Protein AF-A0A6M0FYF3-F1 (afdb_monomer_lite)

pLDDT: mean 77.29, std 11.41, range [34.84, 88.12]

Radius of gyration: 12.83 Å; chains: 1; bounding box: 18×33×38 Å

Foldseek 3Di:
DPPPCQPPQLVVVLVVVVVCLQVVNPQQADPNHGWDAPDPQWTWDDRPQKIKIFGADPVSHTDDIDIGGPVVVVVVSVVVVVD

Sequence (83 aa):
MAKTNIPQAIRRKGNALIAQLNSGTSPFLYGGKRLKFVSPSLVSIPIGSYRLLCEYRYKWSLKSTKLMHHGAYEDFLYRYSKK

Secondary structure (DSSP, 8-state):
-------HHHHHHHHHHHHHHHTT--TTEETTEEPEEEETTEEEEEETTEEEEEEE-GGG-EEEEEEEEHHHHHHHHHHHHT-

Structure (mmCIF, N/CA/C/O backbone):
data_AF-A0A6M0FYF3-F1
#
_entry.id   AF-A0A6M0FYF3-F1
#
loop_
_atom_site.group_PDB
_atom_site.id
_atom_site.type_symbol
_atom_site.label_atom_id
_atom_site.label_alt_id
_atom_site.label_comp_id
_atom_site.label_asym_id
_atom_site.label_entity_id
_atom_site.label_seq_id
_atom_site.pdbx_PDB_ins_code
_atom_site.Cartn_x
_atom_site.Cartn_y
_atom_site.Cartn_z
_atom_site.occupancy
_atom_site.B_iso_or_equiv
_atom_site.auth_seq_id
_atom_site.auth_comp_id
_atom_site.auth_asym_id
_atom_site.auth_atom_id
_atom_site.pdbx_PDB_model_num
ATOM 1 N N . MET A 1 1 ? 2.540 -3.407 25.250 1.00 34.84 1 MET A N 1
ATOM 2 C CA . MET A 1 1 ? 2.641 -3.011 23.824 1.00 34.84 1 MET A CA 1
ATOM 3 C C . MET A 1 1 ? 1.986 -4.090 22.969 1.00 34.84 1 MET A C 1
ATOM 5 O O . MET A 1 1 ? 2.548 -5.172 22.846 1.00 34.84 1 MET A O 1
ATOM 9 N N . ALA A 1 2 ? 0.783 -3.852 22.439 1.00 39.97 2 ALA A N 1
ATOM 10 C CA . ALA A 1 2 ? 0.116 -4.819 21.568 1.00 39.97 2 ALA A CA 1
ATOM 11 C C . ALA A 1 2 ? 0.875 -4.890 20.235 1.00 39.97 2 ALA A C 1
ATOM 13 O O . ALA A 1 2 ? 0.777 -3.982 19.411 1.00 39.97 2 ALA A O 1
ATOM 14 N N . LYS A 1 3 ? 1.672 -5.950 20.037 1.00 46.34 3 LYS A N 1
ATOM 15 C CA . LYS A 1 3 ? 2.207 -6.295 18.717 1.00 46.34 3 LYS A CA 1
ATOM 16 C C . LYS A 1 3 ? 0.994 -6.467 17.815 1.00 46.34 3 LYS A C 1
ATOM 18 O O . LYS A 1 3 ? 0.232 -7.412 18.001 1.00 46.34 3 LYS A O 1
ATOM 23 N N . THR A 1 4 ? 0.760 -5.526 16.906 1.00 56.66 4 THR A N 1
ATOM 24 C CA . THR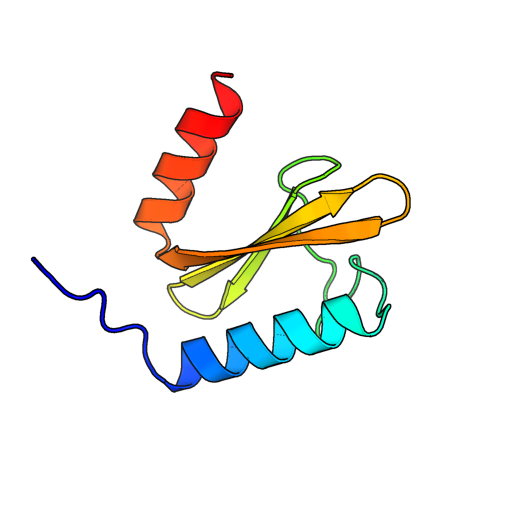 A 1 4 ? -0.331 -5.615 15.938 1.00 56.66 4 THR A CA 1
ATOM 25 C C . THR A 1 4 ? -0.064 -6.867 15.110 1.00 56.66 4 THR A C 1
ATOM 27 O O . THR A 1 4 ? 0.810 -6.867 14.245 1.00 56.66 4 THR A O 1
ATOM 30 N N . ASN A 1 5 ? -0.718 -7.974 15.459 1.00 70.19 5 ASN A N 1
ATOM 31 C CA . ASN A 1 5 ? -0.435 -9.276 14.878 1.00 70.19 5 ASN A CA 1
ATOM 32 C C . ASN A 1 5 ? -1.102 -9.308 13.502 1.00 70.19 5 ASN A C 1
ATOM 34 O O . ASN A 1 5 ? -2.243 -9.736 13.356 1.00 70.19 5 ASN A O 1
ATOM 38 N N . ILE A 1 6 ? -0.431 -8.719 12.508 1.00 75.12 6 ILE A N 1
ATOM 39 C CA . ILE A 1 6 ? -0.938 -8.662 11.138 1.00 75.12 6 ILE A CA 1
ATOM 40 C C . ILE A 1 6 ? -1.091 -10.109 10.662 1.00 75.12 6 ILE A C 1
ATOM 42 O O . ILE A 1 6 ? -0.084 -10.827 10.620 1.00 75.12 6 ILE A O 1
ATOM 46 N N . PRO A 1 7 ? -2.302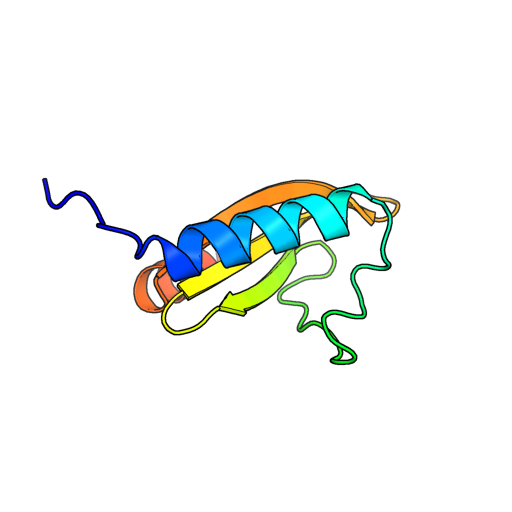 -10.550 10.274 1.00 85.31 7 PRO A N 1
ATOM 47 C CA . PRO A 1 7 ? -2.505 -11.927 9.862 1.00 85.31 7 PRO A CA 1
ATOM 48 C C . PRO A 1 7 ? -1.573 -12.283 8.703 1.00 85.31 7 PRO A C 1
ATOM 50 O O . PRO A 1 7 ? -1.407 -11.505 7.757 1.00 85.31 7 PRO A O 1
ATOM 53 N N . GLN A 1 8 ? -0.980 -13.476 8.747 1.00 84.56 8 GLN A N 1
ATOM 54 C CA . GLN A 1 8 ? 0.015 -13.903 7.761 1.00 84.56 8 GLN A CA 1
ATOM 55 C C . GLN A 1 8 ? -0.530 -13.838 6.323 1.00 84.56 8 GLN A C 1
ATOM 57 O O . GLN A 1 8 ? 0.197 -13.461 5.405 1.00 84.56 8 GLN A O 1
ATOM 62 N N . ALA A 1 9 ? -1.825 -14.113 6.132 1.00 85.88 9 ALA A N 1
ATOM 63 C CA . ALA A 1 9 ? -2.514 -13.968 4.851 1.00 85.88 9 ALA A CA 1
ATOM 64 C C . ALA A 1 9 ? -2.511 -12.519 4.330 1.00 85.88 9 ALA A C 1
ATOM 66 O O . ALA A 1 9 ? -2.247 -12.288 3.150 1.00 85.88 9 ALA A O 1
ATOM 67 N N . ILE A 1 10 ? -2.751 -11.536 5.202 1.00 85.81 10 ILE A N 1
ATOM 68 C CA . IL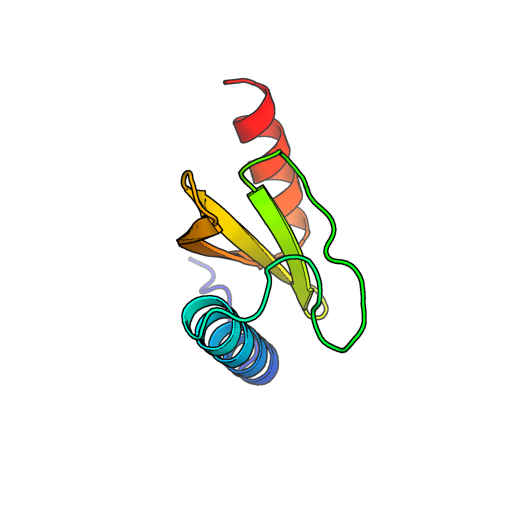E A 1 10 ? -2.718 -10.110 4.849 1.00 85.81 10 ILE A CA 1
ATOM 69 C C . ILE A 1 10 ? -1.289 -9.688 4.523 1.00 85.81 10 ILE A C 1
ATOM 71 O O . ILE A 1 10 ? -1.062 -9.015 3.522 1.00 85.81 10 ILE A O 1
ATOM 75 N N . ARG A 1 11 ? -0.313 -10.137 5.318 1.00 84.31 11 ARG A N 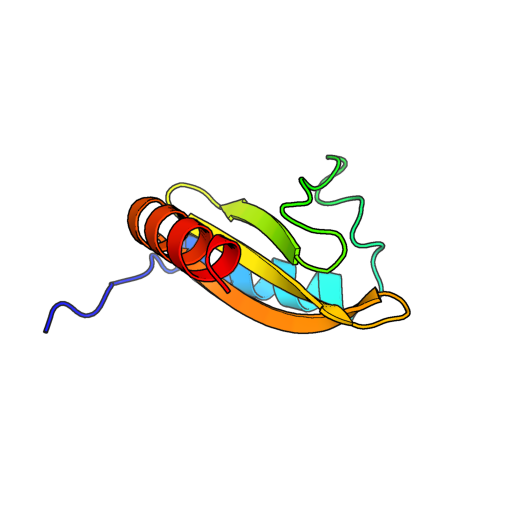1
ATOM 76 C CA . ARG A 1 11 ? 1.104 -9.840 5.086 1.00 84.31 11 ARG A CA 1
ATOM 77 C C . ARG A 1 11 ? 1.593 -10.404 3.749 1.00 84.31 11 ARG A C 1
ATOM 79 O O . ARG A 1 11 ? 2.254 -9.695 2.999 1.00 84.31 11 ARG A O 1
ATOM 86 N N . ARG A 1 12 ? 1.216 -11.642 3.409 1.00 87.75 12 ARG A N 1
ATOM 87 C CA . ARG A 1 12 ? 1.511 -12.254 2.101 1.00 87.75 12 ARG A CA 1
ATOM 88 C C . ARG A 1 12 ? 0.873 -11.472 0.951 1.00 87.75 12 ARG A C 1
ATOM 90 O O . ARG A 1 12 ? 1.570 -11.152 -0.005 1.00 87.75 12 ARG A O 1
ATOM 97 N N . LYS A 1 13 ? -0.412 -11.110 1.064 1.00 86.44 13 LYS A N 1
ATOM 98 C CA . LYS A 1 13 ? -1.110 -10.296 0.051 1.00 86.44 13 LYS A CA 1
ATOM 99 C C . LYS A 1 13 ? -0.466 -8.920 -0.126 1.00 86.44 13 LYS A C 1
ATOM 101 O O . LYS A 1 13 ? -0.242 -8.505 -1.256 1.00 86.44 13 LYS A O 1
ATOM 106 N N . GLY A 1 14 ? -0.127 -8.248 0.975 1.00 85.75 14 GLY A N 1
ATOM 107 C CA . GLY A 1 14 ? 0.570 -6.962 0.962 1.00 85.75 14 GLY A CA 1
ATOM 108 C C . GLY A 1 14 ? 1.932 -7.050 0.277 1.00 85.75 14 GLY A C 1
ATOM 109 O O . GLY A 1 14 ? 2.214 -6.255 -0.609 1.00 85.75 14 GLY A O 1
ATOM 110 N N . ASN A 1 15 ? 2.740 -8.059 0.612 1.00 84.94 15 ASN A N 1
ATOM 111 C CA . ASN A 1 15 ? 4.046 -8.262 -0.019 1.00 84.94 15 ASN A CA 1
ATOM 112 C C . ASN A 1 15 ? 3.936 -8.569 -1.519 1.00 84.94 15 ASN A C 1
ATOM 114 O O . ASN A 1 15 ? 4.704 -8.022 -2.305 1.00 84.94 15 ASN A O 1
ATOM 118 N N . ALA A 1 16 ? 2.973 -9.401 -1.928 1.00 85.62 16 ALA A N 1
ATOM 119 C CA . ALA A 1 16 ? 2.728 -9.686 -3.342 1.00 85.62 16 ALA A CA 1
ATOM 120 C C . ALA A 1 16 ? 2.335 -8.417 -4.116 1.00 85.62 16 ALA A C 1
ATOM 122 O O . ALA A 1 16 ? 2.821 -8.181 -5.219 1.00 85.62 16 ALA A O 1
ATOM 123 N N . LEU A 1 17 ? 1.507 -7.567 -3.504 1.00 80.88 17 LEU A N 1
ATOM 124 C CA . LEU A 1 17 ? 1.143 -6.256 -4.035 1.00 80.88 17 LEU A CA 1
ATOM 125 C C . LEU A 1 17 ? 2.363 -5.354 -4.220 1.00 80.88 17 LEU A C 1
ATOM 127 O O . LEU A 1 17 ? 2.556 -4.802 -5.296 1.00 80.88 17 LEU A O 1
ATOM 131 N N . ILE A 1 18 ? 3.213 -5.238 -3.200 1.00 82.19 18 ILE A N 1
ATOM 132 C CA . ILE A 1 18 ? 4.437 -4.429 -3.270 1.00 82.19 18 ILE A CA 1
ATOM 133 C C . ILE A 1 18 ? 5.344 -4.923 -4.407 1.00 82.19 18 ILE A C 1
ATOM 135 O O . ILE A 1 18 ? 5.868 -4.112 -5.167 1.00 82.19 18 ILE A O 1
ATOM 139 N N . ALA A 1 19 ? 5.489 -6.241 -4.565 1.00 83.44 19 ALA A N 1
ATOM 140 C CA . ALA A 1 19 ? 6.277 -6.829 -5.645 1.00 83.44 19 ALA A CA 1
ATOM 141 C C . ALA A 1 19 ? 5.714 -6.491 -7.041 1.00 83.44 19 ALA A C 1
ATOM 143 O O . ALA A 1 19 ? 6.477 -6.099 -7.918 1.00 83.44 19 ALA A O 1
ATOM 144 N N . GLN A 1 20 ? 4.391 -6.567 -7.235 1.00 79.12 20 GLN A N 1
ATOM 145 C CA . GLN A 1 20 ? 3.741 -6.204 -8.506 1.00 79.12 20 GLN A CA 1
ATOM 146 C C . GLN A 1 20 ? 3.849 -4.713 -8.841 1.00 79.12 20 GLN A C 1
ATOM 148 O O . GLN A 1 20 ? 3.983 -4.342 -10.007 1.00 79.12 20 GLN A O 1
ATOM 153 N N . LEU A 1 21 ? 3.781 -3.849 -7.829 1.00 77.62 21 LEU A N 1
ATOM 154 C CA . LEU A 1 21 ? 3.949 -2.408 -8.017 1.00 77.62 21 LEU A CA 1
ATOM 155 C C . LEU A 1 21 ? 5.400 -2.063 -8.377 1.00 77.62 21 LEU A C 1
ATOM 157 O O . LEU A 1 21 ? 5.638 -1.201 -9.218 1.00 77.62 21 LEU A O 1
ATOM 161 N N . ASN A 1 22 ? 6.367 -2.776 -7.795 1.00 76.19 22 ASN A N 1
ATOM 162 C CA . ASN A 1 22 ? 7.782 -2.637 -8.144 1.00 76.19 22 ASN A CA 1
ATOM 163 C C . ASN A 1 22 ? 8.121 -3.189 -9.535 1.00 76.19 22 ASN A C 1
ATOM 165 O O . ASN A 1 22 ? 9.069 -2.711 -10.150 1.00 76.19 22 ASN A O 1
ATOM 169 N N . SER A 1 23 ? 7.355 -4.149 -10.063 1.00 74.12 23 SER A N 1
ATOM 170 C CA . SER A 1 23 ? 7.589 -4.710 -11.401 1.00 74.12 23 SER A CA 1
ATOM 171 C C . SER A 1 23 ? 7.115 -3.805 -12.549 1.00 74.12 23 SER A C 1
ATOM 173 O O . SER A 1 23 ? 7.092 -4.243 -13.694 1.00 74.12 23 SER A O 1
ATOM 175 N N . GLY A 1 24 ? 6.708 -2.562 -12.267 1.00 63.53 24 GLY A N 1
ATOM 176 C CA . GLY A 1 24 ? 6.262 -1.606 -13.285 1.00 63.53 24 GLY A CA 1
ATOM 177 C C . GLY A 1 24 ? 4.834 -1.838 -13.782 1.00 63.53 24 GLY A C 1
ATOM 178 O O . GLY A 1 24 ? 4.413 -1.215 -14.757 1.00 63.53 24 GLY A O 1
ATOM 179 N N . THR A 1 25 ? 4.066 -2.706 -13.113 1.00 63.41 25 THR A N 1
ATOM 180 C CA . THR A 1 25 ? 2.636 -2.857 -13.399 1.00 63.41 25 THR A CA 1
ATOM 181 C C . THR A 1 25 ? 1.946 -1.534 -13.091 1.00 63.41 25 THR A C 1
ATOM 183 O O . THR A 1 25 ? 2.091 -0.993 -11.995 1.00 63.41 25 THR A O 1
ATOM 186 N N . SER A 1 26 ? 1.225 -0.992 -14.073 1.00 59.28 26 SER A N 1
ATOM 187 C CA . SER A 1 26 ? 0.635 0.343 -13.989 1.00 59.28 26 SER A CA 1
ATOM 188 C C . SER A 1 26 ? -0.159 0.522 -12.680 1.00 59.28 26 SER A C 1
ATOM 190 O O . SER A 1 26 ? -1.055 -0.282 -12.405 1.00 59.28 26 SER A O 1
ATOM 192 N N . PRO A 1 27 ? 0.096 1.580 -11.883 1.00 59.47 27 PRO A N 1
ATOM 193 C CA . PRO A 1 27 ? -0.495 1.776 -10.551 1.00 59.47 27 PRO A CA 1
ATOM 194 C C . PRO A 1 27 ? -2.002 2.061 -10.593 1.00 59.47 27 PRO A C 1
ATOM 196 O O . PRO A 1 27 ? -2.622 2.344 -9.571 1.00 59.47 27 PRO A O 1
ATOM 199 N N . PHE A 1 28 ? -2.602 2.011 -11.778 1.00 61.75 28 PHE A N 1
ATOM 200 C CA . PHE A 1 28 ? -4.020 2.213 -12.005 1.00 61.75 28 PHE A CA 1
ATOM 201 C C . PHE A 1 28 ? -4.820 0.916 -11.959 1.00 61.75 28 PHE A C 1
ATOM 203 O O . PHE A 1 28 ? -6.025 1.003 -11.746 1.00 61.75 28 PHE A O 1
ATOM 210 N N . LEU A 1 29 ? -4.202 -0.256 -12.140 1.00 63.16 29 LEU A N 1
ATOM 211 C CA . LEU A 1 29 ? -4.911 -1.530 -12.272 1.00 63.16 29 LEU A CA 1
ATOM 212 C C . LEU A 1 29 ? -4.323 -2.587 -11.338 1.00 63.16 29 LEU A C 1
ATOM 214 O O . LEU A 1 29 ? -3.208 -3.059 -11.530 1.00 63.16 29 LEU A O 1
ATOM 218 N N . TYR A 1 30 ? -5.114 -3.005 -10.351 1.00 65.56 30 TYR A N 1
ATOM 219 C CA . TYR A 1 30 ? -4.802 -4.147 -9.497 1.00 65.56 30 TYR A CA 1
ATOM 220 C C . TYR A 1 30 ? -5.940 -5.164 -9.552 1.00 65.56 30 TYR A C 1
ATOM 222 O O . TYR A 1 30 ? -7.089 -4.830 -9.260 1.00 65.56 30 TYR A O 1
ATOM 230 N N . GLY A 1 31 ? -5.636 -6.403 -9.953 1.00 63.69 31 GLY A N 1
ATOM 231 C CA . GLY A 1 31 ? -6.646 -7.459 -10.110 1.00 63.69 31 GLY A CA 1
ATOM 232 C C . GLY A 1 31 ? -7.790 -7.069 -11.058 1.00 63.69 31 GLY A C 1
ATOM 233 O O . GLY A 1 31 ? -8.942 -7.397 -10.788 1.00 63.69 31 GLY A O 1
ATOM 234 N N . GLY A 1 32 ? -7.494 -6.278 -12.099 1.00 65.06 32 GLY A N 1
ATOM 235 C CA . GLY A 1 32 ? -8.488 -5.734 -13.034 1.00 65.06 32 GLY A CA 1
ATOM 236 C C . GLY A 1 32 ? -9.337 -4.579 -12.485 1.00 65.06 32 GLY A C 1
ATOM 237 O O . GLY A 1 32 ? -10.187 -4.057 -13.199 1.00 65.06 32 GLY A O 1
ATOM 238 N N . LYS A 1 33 ? -9.119 -4.147 -11.235 1.00 63.91 33 LYS A N 1
ATOM 239 C CA . LYS A 1 33 ? -9.846 -3.032 -10.617 1.00 63.91 33 LYS A CA 1
ATOM 240 C C . LYS A 1 33 ? -9.014 -1.760 -10.608 1.00 63.91 33 LYS A C 1
ATOM 242 O O . LYS A 1 33 ? -7.812 -1.783 -10.338 1.00 63.91 33 LYS A O 1
ATOM 247 N N . ARG A 1 34 ? -9.694 -0.639 -10.854 1.00 68.31 34 ARG A N 1
ATOM 248 C CA . ARG A 1 34 ? -9.090 0.690 -10.814 1.00 68.31 34 ARG A CA 1
ATOM 249 C C . ARG A 1 34 ? -8.717 1.052 -9.376 1.00 68.31 34 ARG A C 1
ATOM 251 O O . ARG A 1 34 ? -9.567 0.996 -8.485 1.00 68.31 34 ARG A O 1
ATOM 258 N N . LEU A 1 35 ? -7.451 1.385 -9.140 1.00 73.44 35 LEU A N 1
ATOM 259 C CA . LEU A 1 35 ? -6.971 1.751 -7.809 1.00 73.44 35 LEU A CA 1
ATOM 260 C C . LEU A 1 35 ? -7.517 3.124 -7.383 1.00 73.44 35 LEU A C 1
ATOM 262 O O . LEU A 1 35 ? -7.642 4.039 -8.199 1.00 73.44 35 LEU A O 1
ATOM 266 N N . LYS A 1 36 ? -7.883 3.258 -6.099 1.00 72.31 36 LYS A N 1
ATOM 267 C CA . LYS A 1 36 ? -8.383 4.521 -5.537 1.00 72.31 36 LYS A CA 1
ATOM 268 C C . LYS A 1 36 ? -7.207 5.390 -5.093 1.00 72.31 36 LYS A C 1
ATOM 270 O O . LYS A 1 36 ? -6.452 5.021 -4.189 1.00 72.31 36 LYS A O 1
ATOM 275 N N . PHE A 1 37 ? -7.093 6.552 -5.724 1.00 77.94 37 PHE A N 1
ATOM 276 C CA . PHE A 1 37 ? -6.131 7.588 -5.371 1.00 77.94 37 PHE A CA 1
ATOM 277 C C . PHE A 1 37 ? -6.676 8.391 -4.194 1.00 77.94 37 PHE A C 1
ATOM 279 O O . PHE A 1 37 ? -7.807 8.866 -4.229 1.00 77.94 37 PHE A O 1
ATOM 286 N N . VAL A 1 38 ? -5.872 8.497 -3.143 1.00 81.81 38 VAL A N 1
ATOM 287 C CA . VAL A 1 38 ? -6.112 9.399 -2.013 1.00 81.81 38 VAL A CA 1
ATOM 288 C C . VAL A 1 38 ? -5.575 10.788 -2.354 1.00 81.81 38 VAL A C 1
ATOM 290 O O . VAL A 1 38 ? -6.208 11.791 -2.054 1.00 81.81 38 VAL A O 1
ATOM 293 N N . SER A 1 39 ? -4.413 10.840 -3.004 1.00 78.94 39 SER A N 1
ATOM 294 C CA . SER A 1 39 ? -3.807 12.053 -3.550 1.00 78.94 39 SER A CA 1
ATOM 295 C C . SER A 1 39 ? -3.079 11.709 -4.860 1.00 78.94 39 SER A C 1
ATOM 297 O O . SER A 1 39 ? -2.909 10.522 -5.162 1.00 78.94 39 SER A O 1
ATOM 299 N N . PRO A 1 40 ? -2.611 12.699 -5.646 1.00 77.19 40 PRO A N 1
ATOM 300 C CA . PRO A 1 40 ? -1.873 12.446 -6.889 1.00 77.19 40 PRO A CA 1
ATOM 301 C C . PRO A 1 40 ? -0.638 11.548 -6.712 1.00 77.19 40 PRO A C 1
ATOM 303 O O . PRO A 1 40 ? -0.223 10.871 -7.647 1.00 77.19 40 PRO A O 1
ATOM 306 N N . SER A 1 41 ? -0.066 11.526 -5.507 1.00 81.62 41 SER A N 1
ATOM 307 C CA . SER A 1 41 ? 1.101 10.727 -5.135 1.00 81.62 41 SER A CA 1
ATOM 308 C C . SER A 1 41 ? 0.776 9.586 -4.171 1.00 81.62 41 SER A C 1
ATOM 310 O O . SER A 1 41 ? 1.684 8.851 -3.801 1.00 81.62 41 SER A O 1
ATOM 312 N N . LEU A 1 42 ? -0.476 9.402 -3.742 1.00 84.12 42 LEU A N 1
ATOM 313 C CA . LEU A 1 42 ? -0.830 8.422 -2.716 1.00 84.12 42 LEU A CA 1
ATOM 314 C C . LEU A 1 42 ? -2.003 7.553 -3.157 1.00 84.12 42 LEU A C 1
ATOM 316 O O . LEU A 1 42 ? -3.120 8.028 -3.360 1.00 84.12 42 LEU A O 1
ATOM 320 N N . VAL A 1 43 ? -1.767 6.249 -3.225 1.00 85.00 43 VAL A N 1
ATOM 321 C CA . VAL A 1 43 ? -2.780 5.242 -3.547 1.00 85.00 43 VAL A CA 1
ATOM 322 C C . VAL A 1 43 ? -3.092 4.421 -2.310 1.00 85.00 43 VAL A C 1
ATOM 324 O O . VAL A 1 43 ? -2.200 4.074 -1.536 1.00 85.00 43 VAL A O 1
ATOM 327 N N . SER A 1 44 ? -4.368 4.083 -2.130 1.00 86.06 44 SER A N 1
ATOM 328 C CA . SER A 1 44 ? -4.806 3.195 -1.060 1.00 86.06 44 SER A CA 1
ATOM 329 C C . SER A 1 44 ? -5.478 1.946 -1.614 1.00 86.06 44 SER A C 1
ATOM 331 O O . SER A 1 44 ? -6.484 2.024 -2.321 1.00 86.06 44 SER A O 1
ATOM 333 N N . ILE A 1 45 ? -4.953 0.785 -1.227 1.00 85.19 45 ILE A N 1
ATOM 334 C CA . ILE A 1 45 ? -5.402 -0.527 -1.689 1.00 85.19 45 ILE A CA 1
ATOM 335 C C . ILE A 1 45 ? -5.975 -1.302 -0.495 1.00 85.19 45 ILE A C 1
ATOM 337 O O . ILE A 1 45 ? -5.243 -1.576 0.458 1.00 85.19 45 ILE A O 1
ATOM 341 N N . PRO A 1 46 ? -7.272 -1.652 -0.491 1.00 85.50 46 PRO A N 1
ATOM 342 C CA . PRO A 1 46 ? -7.862 -2.429 0.594 1.00 85.50 46 PRO A CA 1
ATOM 343 C C . PRO A 1 46 ? -7.412 -3.899 0.541 1.00 85.50 46 PRO A C 1
ATOM 345 O O . PRO A 1 46 ? -7.461 -4.538 -0.508 1.00 85.50 46 PRO A O 1
ATOM 348 N N . ILE A 1 47 ? -7.011 -4.449 1.689 1.00 85.31 47 ILE A N 1
ATOM 349 C CA . ILE A 1 47 ? -6.622 -5.850 1.893 1.00 85.31 47 ILE A CA 1
ATOM 350 C C . ILE A 1 47 ? -7.313 -6.354 3.171 1.00 85.31 47 ILE A C 1
ATOM 352 O O . ILE A 1 47 ? -6.751 -6.299 4.266 1.00 85.31 47 ILE A O 1
ATOM 356 N N . GLY A 1 48 ? -8.552 -6.838 3.047 1.00 84.50 48 GLY A N 1
ATOM 357 C CA . GLY A 1 48 ? -9.369 -7.207 4.212 1.00 84.50 48 GLY A CA 1
ATOM 358 C C . GLY A 1 48 ? -9.582 -6.005 5.143 1.00 84.50 48 GLY A C 1
ATOM 359 O O . GLY A 1 48 ? -9.899 -4.919 4.670 1.00 84.50 48 GLY A O 1
ATOM 360 N N . SER A 1 49 ? -9.344 -6.180 6.448 1.00 85.75 49 SER A N 1
ATOM 361 C CA . SER A 1 49 ? -9.419 -5.104 7.460 1.00 85.75 49 SER A CA 1
ATOM 362 C C . SER A 1 49 ? -8.216 -4.144 7.455 1.00 85.75 49 SER A C 1
ATOM 364 O O . SER A 1 49 ? -8.134 -3.223 8.271 1.00 85.75 49 SER A O 1
ATOM 366 N N . TYR A 1 50 ? -7.256 -4.360 6.554 1.00 88.12 50 TYR A N 1
ATOM 367 C CA . TYR A 1 50 ? -6.065 -3.533 6.396 1.00 88.12 50 TYR A CA 1
ATOM 368 C C . TYR A 1 50 ? -6.105 -2.776 5.074 1.00 88.12 50 TYR A C 1
ATOM 370 O O . TYR A 1 50 ? -6.800 -3.143 4.129 1.00 88.12 50 TYR A O 1
ATOM 378 N N . ARG A 1 51 ? -5.318 -1.710 4.990 1.00 86.88 51 ARG A N 1
ATOM 379 C CA . ARG A 1 51 ? -5.106 -0.935 3.775 1.00 86.88 51 ARG A CA 1
ATOM 380 C C . ARG A 1 51 ? -3.612 -0.794 3.534 1.00 86.88 51 ARG A C 1
ATOM 382 O O . ARG A 1 51 ? -2.861 -0.432 4.440 1.00 86.88 51 ARG A O 1
ATOM 389 N N . LEU A 1 52 ? -3.188 -1.100 2.316 1.00 87.44 52 LEU A N 1
ATOM 390 C CA . LEU A 1 52 ? -1.842 -0.834 1.839 1.00 87.44 52 LEU A CA 1
ATOM 391 C C . LEU A 1 52 ? -1.827 0.564 1.221 1.00 87.44 52 LEU A C 1
ATOM 393 O O . LEU A 1 52 ? -2.524 0.836 0.245 1.00 87.44 52 LEU A O 1
ATOM 397 N N . LEU A 1 53 ? -1.062 1.452 1.834 1.00 87.69 53 LEU A N 1
ATOM 398 C CA . LEU A 1 53 ? -0.735 2.767 1.311 1.00 87.69 53 LEU A CA 1
ATOM 399 C C . LEU A 1 53 ? 0.506 2.652 0.434 1.00 87.69 53 LEU A C 1
ATOM 401 O O . LEU A 1 53 ? 1.508 2.081 0.863 1.00 87.69 53 LEU A O 1
ATOM 405 N N . CYS A 1 54 ? 0.441 3.227 -0.757 1.00 86.69 54 CYS A N 1
ATOM 406 C CA . CYS A 1 54 ? 1.542 3.283 -1.706 1.00 86.69 54 CYS A CA 1
ATOM 407 C C . CYS A 1 54 ? 1.780 4.745 -2.075 1.00 86.69 54 CYS A C 1
ATOM 409 O O . CYS A 1 54 ? 0.918 5.375 -2.689 1.00 86.69 54 CYS A O 1
ATOM 411 N N . GLU A 1 55 ? 2.926 5.282 -1.670 1.00 87.50 55 GLU A N 1
ATOM 412 C CA . GLU A 1 55 ? 3.364 6.621 -2.047 1.00 87.50 55 GLU A CA 1
ATOM 413 C C . GLU A 1 55 ? 4.226 6.522 -3.308 1.00 87.50 55 GLU A C 1
ATOM 415 O O . GLU A 1 55 ? 5.204 5.771 -3.344 1.00 87.50 55 GLU A O 1
ATOM 420 N N . TYR A 1 56 ? 3.871 7.286 -4.331 1.00 84.06 56 TYR A N 1
ATOM 421 C CA . TYR A 1 56 ? 4.551 7.358 -5.613 1.00 84.06 56 TYR A CA 1
ATOM 422 C C . TYR A 1 56 ? 5.254 8.701 -5.781 1.00 84.06 56 TYR A C 1
ATOM 424 O O . TYR A 1 56 ? 4.796 9.751 -5.331 1.00 84.06 56 TYR A O 1
ATOM 432 N N . ARG A 1 57 ? 6.391 8.655 -6.466 1.00 83.25 57 ARG A N 1
ATOM 433 C CA . ARG A 1 57 ? 7.142 9.810 -6.948 1.00 83.25 57 ARG A CA 1
ATOM 434 C C . ARG A 1 57 ? 6.714 10.196 -8.358 1.00 83.25 57 ARG A C 1
ATOM 436 O O . ARG A 1 57 ? 5.984 9.472 -9.034 1.00 83.25 57 ARG A O 1
ATOM 443 N N . TYR A 1 58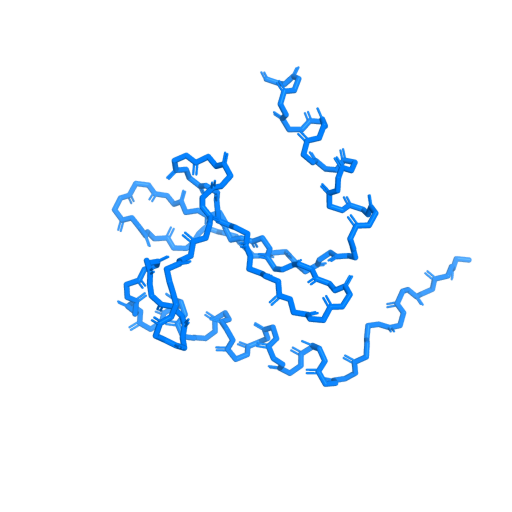 ? 7.234 11.338 -8.808 1.00 71.06 58 TYR A N 1
ATOM 444 C CA . TYR A 1 58 ? 7.180 11.739 -10.210 1.00 71.06 58 TYR A CA 1
ATOM 445 C C . TYR A 1 58 ? 7.634 10.575 -11.111 1.00 71.06 58 TYR A C 1
ATOM 447 O O . TYR A 1 58 ? 8.586 9.870 -10.771 1.00 71.06 58 TYR A O 1
ATOM 455 N N . LYS A 1 59 ? 6.928 10.357 -12.228 1.00 72.00 59 LYS A N 1
ATOM 456 C CA . LYS A 1 59 ? 7.048 9.175 -13.111 1.00 72.00 59 LYS A CA 1
ATOM 457 C C . LYS A 1 59 ? 6.596 7.832 -12.508 1.00 72.00 59 LYS A C 1
ATOM 459 O O . LYS A 1 59 ? 7.053 6.791 -12.963 1.00 72.00 59 LYS A O 1
ATOM 464 N N . TRP A 1 60 ? 5.700 7.834 -11.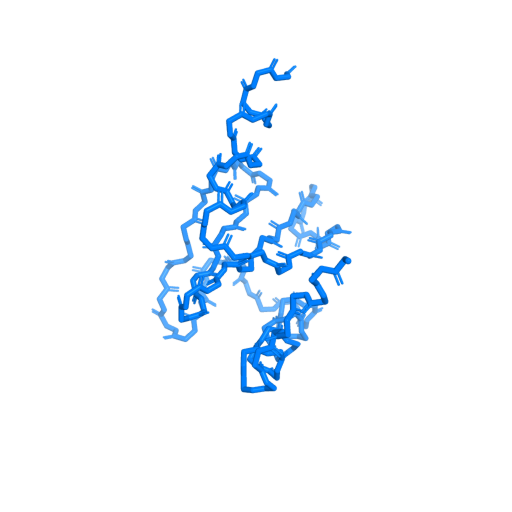518 1.00 74.69 60 TRP A N 1
ATOM 465 C CA . TRP A 1 60 ? 5.092 6.611 -10.960 1.00 74.69 60 TRP A CA 1
ATOM 466 C C . TRP A 1 60 ? 6.077 5.639 -10.298 1.00 74.69 60 TRP A C 1
ATOM 468 O O . TRP A 1 60 ? 5.785 4.457 -10.144 1.00 74.69 60 TRP A O 1
ATOM 478 N N . SER A 1 61 ? 7.235 6.131 -9.855 1.00 79.00 61 SER A N 1
ATOM 479 C CA . SER A 1 61 ? 8.185 5.314 -9.099 1.00 79.00 61 SER A CA 1
ATOM 480 C C . SER A 1 61 ? 7.687 5.124 -7.667 1.00 79.00 61 SER A C 1
ATOM 482 O O . SER A 1 61 ? 7.370 6.101 -6.984 1.00 79.00 61 SER A O 1
ATOM 484 N N . LEU A 1 62 ? 7.600 3.877 -7.204 1.00 81.38 62 LEU A N 1
ATOM 485 C CA . LEU A 1 62 ? 7.175 3.564 -5.843 1.00 81.38 62 LEU A CA 1
ATOM 486 C C . LEU A 1 62 ? 8.211 4.095 -4.840 1.00 81.38 62 LEU A C 1
ATOM 488 O O . LEU A 1 62 ? 9.356 3.653 -4.816 1.00 81.38 62 LEU A O 1
ATOM 492 N N . LYS A 1 63 ? 7.814 5.062 -4.011 1.00 84.69 63 LYS A N 1
ATOM 493 C CA . LYS A 1 63 ? 8.674 5.686 -2.995 1.00 84.69 63 LYS A CA 1
ATOM 494 C C . LYS A 1 63 ? 8.607 4.939 -1.673 1.00 84.69 63 LYS A C 1
ATOM 496 O O . LYS A 1 63 ? 9.627 4.732 -1.027 1.00 84.69 63 LYS A O 1
ATOM 501 N N . SER A 1 64 ? 7.397 4.602 -1.237 1.00 87.19 64 SER A N 1
ATOM 502 C CA . SER A 1 64 ? 7.167 3.971 0.058 1.00 87.19 64 SER A CA 1
ATOM 503 C C . SER A 1 64 ? 5.882 3.162 0.047 1.00 87.19 64 SER A C 1
ATOM 505 O O . SER A 1 64 ? 4.920 3.503 -0.644 1.00 87.19 64 SER A O 1
ATOM 507 N N . THR A 1 65 ? 5.857 2.093 0.841 1.00 86.75 65 THR A N 1
ATOM 508 C CA . THR A 1 65 ? 4.649 1.306 1.080 1.00 86.75 65 THR A CA 1
ATOM 509 C C . THR A 1 65 ? 4.441 1.083 2.564 1.00 86.75 65 THR A C 1
ATOM 511 O O . THR A 1 65 ? 5.385 0.837 3.315 1.00 86.75 65 THR A O 1
ATOM 514 N N . LYS A 1 66 ? 3.189 1.196 3.006 1.00 87.81 66 LYS A N 1
ATOM 515 C CA . LYS A 1 66 ? 2.836 1.055 4.415 1.00 87.81 66 LYS A CA 1
ATOM 516 C C . LYS A 1 66 ? 1.527 0.301 4.564 1.00 87.81 66 LYS A C 1
ATOM 518 O O . LYS A 1 66 ? 0.496 0.723 4.053 1.00 87.81 66 LYS A O 1
ATOM 523 N N . LEU A 1 67 ? 1.565 -0.815 5.283 1.00 87.38 67 LEU A N 1
ATOM 524 C CA . LEU A 1 67 ? 0.375 -1.590 5.614 1.00 87.38 67 LEU A CA 1
ATOM 525 C C . LEU A 1 67 ? -0.174 -1.115 6.961 1.00 87.38 67 LEU A C 1
ATOM 527 O O . LEU A 1 67 ? 0.533 -1.148 7.966 1.00 87.38 67 LEU A O 1
ATOM 531 N N . MET A 1 68 ? -1.425 -0.663 6.980 1.00 88.06 68 MET A N 1
ATOM 532 C CA . MET A 1 68 ? -2.067 -0.109 8.174 1.00 88.06 68 MET A CA 1
ATOM 533 C C . MET A 1 68 ? -3.449 -0.721 8.376 1.00 88.06 68 MET A C 1
ATOM 535 O O . MET A 1 68 ? -4.130 -1.067 7.415 1.00 88.06 68 MET A O 1
ATOM 539 N N . HIS A 1 69 ? -3.869 -0.876 9.630 1.00 88.12 69 HIS A N 1
ATOM 540 C CA . HIS A 1 69 ? -5.250 -1.251 9.939 1.00 88.12 69 HIS A CA 1
ATOM 541 C C . HIS A 1 69 ? -6.202 -0.096 9.589 1.00 88.12 69 HIS A C 1
ATOM 543 O O . HIS A 1 69 ? -5.774 1.057 9.631 1.00 88.12 69 HIS A O 1
ATOM 549 N N . HIS A 1 70 ? -7.472 -0.381 9.281 1.00 82.12 70 HIS A N 1
ATOM 550 C CA . HIS A 1 70 ? -8.448 0.633 8.853 1.00 82.12 70 HIS A CA 1
ATOM 551 C C . HIS A 1 70 ? -8.488 1.874 9.764 1.00 82.12 70 HIS A C 1
ATOM 553 O O . HIS A 1 70 ? -8.273 2.981 9.284 1.00 82.12 70 HIS A O 1
ATOM 559 N N . GLY A 1 71 ? -8.643 1.692 11.080 1.00 80.88 71 GLY A N 1
ATOM 560 C CA . GLY A 1 71 ? -8.673 2.824 12.020 1.00 80.88 71 GLY A CA 1
ATOM 561 C C . GLY A 1 71 ? -7.378 3.648 12.036 1.00 80.88 71 GLY A C 1
ATOM 562 O O . GLY A 1 71 ? -7.415 4.870 12.063 1.00 80.88 71 GLY A O 1
ATOM 563 N N . ALA A 1 72 ? -6.215 2.998 11.913 1.00 82.81 72 ALA A N 1
ATOM 564 C CA . ALA A 1 72 ? -4.931 3.702 11.848 1.00 82.81 72 ALA A CA 1
ATOM 565 C C . ALA A 1 72 ? -4.721 4.433 10.508 1.00 82.81 72 ALA A C 1
ATOM 567 O O . ALA A 1 72 ? -3.961 5.399 10.440 1.00 82.81 72 ALA A O 1
ATOM 568 N N . TYR A 1 73 ? -5.357 3.958 9.434 1.00 84.94 73 TYR A N 1
ATOM 569 C CA . TYR A 1 73 ? -5.346 4.614 8.131 1.00 84.94 73 TYR A CA 1
ATOM 570 C C . TYR A 1 73 ? -6.138 5.923 8.157 1.00 84.94 73 TYR A C 1
ATOM 572 O O . TYR A 1 73 ? -5.643 6.919 7.638 1.00 84.94 73 TYR A O 1
ATOM 580 N N . GLU A 1 74 ? -7.314 5.949 8.783 1.00 81.88 74 GLU A N 1
ATOM 581 C CA . GLU A 1 74 ? -8.118 7.174 8.887 1.00 81.88 74 GLU A CA 1
ATOM 582 C C . GLU A 1 74 ? -7.393 8.256 9.698 1.00 81.88 74 GLU A C 1
ATOM 584 O O . GLU A 1 74 ? -7.280 9.396 9.247 1.00 81.88 74 GLU A O 1
ATOM 589 N N . ASP A 1 75 ? -6.778 7.872 10.819 1.00 83.44 75 ASP A N 1
ATOM 590 C CA . ASP A 1 75 ? -5.922 8.754 11.622 1.00 83.44 75 ASP A CA 1
ATOM 591 C C . ASP A 1 75 ? -4.735 9.308 10.810 1.00 83.44 75 ASP A C 1
ATOM 593 O O . ASP A 1 75 ? -4.391 10.491 10.885 1.00 83.44 75 ASP A O 1
ATOM 597 N N . PHE A 1 76 ? -4.106 8.456 9.991 1.00 82.50 76 PHE A N 1
ATOM 598 C CA . PHE A 1 76 ? -3.017 8.865 9.105 1.00 82.50 76 PHE A CA 1
ATOM 599 C C . PHE A 1 76 ? -3.487 9.867 8.049 1.00 82.50 76 PHE A C 1
ATOM 601 O O . PHE A 1 76 ? -2.817 10.878 7.850 1.00 82.50 76 PHE A O 1
ATOM 608 N N . LEU A 1 77 ? -4.622 9.611 7.393 1.00 81.12 77 LEU A N 1
ATOM 609 C CA . LEU A 1 77 ? -5.183 10.524 6.397 1.00 81.12 77 LEU A CA 1
ATOM 610 C C . LEU A 1 77 ? -5.500 11.891 6.994 1.00 81.12 77 LEU A C 1
ATOM 612 O O . LEU A 1 77 ? -5.162 12.910 6.396 1.00 81.12 77 LEU A O 1
ATOM 616 N N . TYR A 1 78 ? -6.098 11.910 8.184 1.00 82.00 78 TYR A N 1
ATOM 617 C CA . TYR A 1 78 ? -6.419 13.146 8.885 1.00 82.00 78 TYR A CA 1
ATOM 618 C C . TYR A 1 78 ? -5.164 13.988 9.155 1.00 82.00 78 TYR A C 1
ATOM 620 O O . TYR A 1 78 ? -5.137 15.187 8.877 1.00 82.00 78 TYR A O 1
ATOM 628 N N . ARG A 1 79 ? -4.087 13.354 9.638 1.00 80.38 79 ARG A N 1
ATOM 629 C CA . ARG A 1 79 ? -2.797 14.027 9.870 1.00 80.38 79 ARG A CA 1
ATOM 630 C C . ARG A 1 79 ? -2.113 14.451 8.574 1.00 80.38 79 ARG A C 1
ATOM 632 O O . ARG A 1 79 ? -1.482 15.501 8.544 1.00 80.38 79 ARG A O 1
ATOM 639 N N . TYR A 1 80 ? -2.221 13.640 7.525 1.00 73.25 80 TYR A N 1
ATOM 640 C CA . TYR A 1 80 ? -1.637 13.921 6.215 1.00 73.25 80 TYR A CA 1
ATOM 641 C C . TYR A 1 80 ? -2.309 15.123 5.539 1.00 73.25 80 TYR A C 1
ATOM 643 O O . TYR A 1 80 ? -1.622 15.929 4.931 1.00 73.25 80 TYR A O 1
ATOM 651 N N . SER A 1 81 ? -3.629 15.276 5.688 1.00 68.06 81 SER A N 1
ATOM 652 C CA . SER A 1 81 ? -4.399 16.380 5.098 1.00 68.06 81 SER A CA 1
ATOM 653 C C . SER A 1 81 ? -4.228 17.726 5.810 1.00 68.06 81 SER A C 1
ATOM 655 O O . SER A 1 81 ? -4.598 18.750 5.244 1.00 68.06 81 SER A O 1
ATOM 657 N N . LYS A 1 82 ? -3.732 17.741 7.053 1.00 63.78 82 LYS A N 1
ATOM 658 C CA . LYS A 1 82 ? -3.501 18.966 7.840 1.00 63.78 82 LYS A CA 1
ATOM 659 C C . LYS A 1 82 ? -2.101 19.564 7.659 1.00 63.78 82 LYS A C 1
ATOM 661 O O . LYS A 1 82 ? -1.750 20.495 8.383 1.00 63.78 82 LYS A O 1
ATOM 666 N N . LYS A 1 83 ? -1.297 18.997 6.764 1.00 53.12 83 LYS A N 1
ATOM 667 C CA . LYS A 1 83 ? 0.088 19.389 6.516 1.00 53.12 83 LYS A CA 1
ATOM 668 C C . LYS A 1 83 ? 0.206 20.104 5.180 1.00 53.12 83 LYS A C 1
ATOM 670 O O . LYS A 1 83 ? 1.028 21.039 5.122 1.00 53.12 83 LYS A O 1
#